Protein AF-A0A022QZH4-F1 (afdb_monomer_lite)

pLDDT: mean 77.99, std 17.02, range [45.97, 98.38]

InterPro domains:
  IPR030482 p53 and DNA damage-regulated protein 1 [PTHR21162] (1-114)

Foldseek 3Di:
DDPVVVVVVVVVVVVVVVVVVVVVVVVVVVVVVVVVVVVVVVVVVVVVVVVVPPVPPCDVVNVVVVVVVPDPPDDDQQPVPRHDDQPAWDWDDQPPDPDIDIDHPSVRSVRVVVVD

Sequence (116 aa):
MDETMKQFQQGLLEVEIEAENLFLARHELVETDRVRNGNREALTALRKRARTTKTSVPSAFESIMRDIDSRPLVKEVCTTCGDHDAREKTWLMFPGTDVFATIPFHAAHTILEKGS

Organism: Erythranthe guttata (NCBI:txid4155)

Structure (mmCIF, N/CA/C/O backbone):
data_AF-A0A022QZH4-F1
#
_entry.id   AF-A0A022QZH4-F1
#
loop_
_atom_site.group_PDB
_atom_site.id
_atom_site.type_symbol
_atom_site.label_atom_id
_atom_site.label_alt_id
_atom_site.label_comp_id
_atom_site.label_asym_id
_atom_site.label_entity_id
_atom_site.label_seq_id
_atom_site.pdbx_PDB_ins_code
_atom_site.Cartn_x
_atom_site.Cartn_y
_atom_site.Cartn_z
_atom_site.occupancy
_atom_site.B_iso_or_equiv
_atom_site.auth_seq_id
_atom_site.auth_comp_id
_atom_site.auth_asym_id
_atom_site.auth_atom_id
_atom_site.pdbx_PDB_model_num
ATOM 1 N N . MET A 1 1 ? -24.349 -1.275 49.635 1.00 61.94 1 MET A N 1
ATOM 2 C CA . MET A 1 1 ? -24.544 -0.390 48.468 1.00 61.94 1 MET A CA 1
ATOM 3 C C . MET A 1 1 ? -25.771 -0.904 47.738 1.00 61.94 1 MET A C 1
ATOM 5 O O . MET A 1 1 ? -25.861 -2.120 47.602 1.00 61.94 1 MET A O 1
ATOM 9 N N . ASP A 1 2 ? -26.717 -0.030 47.394 1.00 88.50 2 ASP A N 1
ATOM 10 C CA . ASP A 1 2 ? -27.967 -0.415 46.723 1.00 88.50 2 ASP A CA 1
ATOM 11 C C . ASP A 1 2 ? -27.676 -1.120 45.385 1.00 88.50 2 ASP A C 1
ATOM 13 O O . ASP A 1 2 ? -26.731 -0.747 44.687 1.00 88.50 2 ASP A O 1
ATOM 17 N N . GLU A 1 3 ? -28.437 -2.157 45.043 1.00 91.12 3 GLU A N 1
ATOM 18 C CA . GLU A 1 3 ? -28.163 -3.001 43.868 1.00 91.12 3 GLU A CA 1
ATOM 19 C C . GLU A 1 3 ? -28.334 -2.209 42.563 1.00 91.12 3 GLU A C 1
ATOM 21 O O . GLU A 1 3 ? -27.542 -2.340 41.629 1.00 91.12 3 GLU A O 1
ATOM 26 N N . THR A 1 4 ? -29.279 -1.270 42.564 1.00 92.50 4 THR A N 1
ATOM 27 C CA .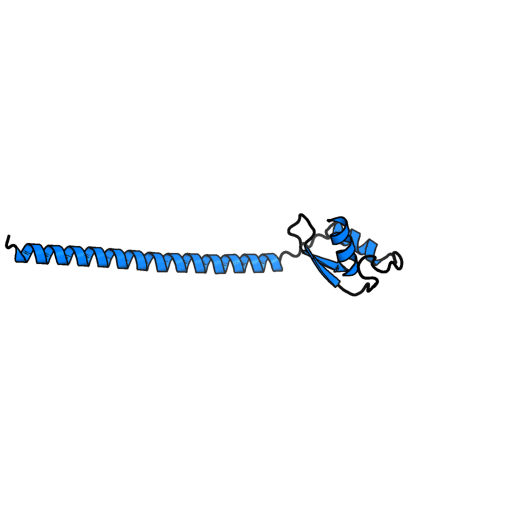 THR A 1 4 ? -29.483 -0.272 41.510 1.00 92.50 4 THR A CA 1
ATOM 28 C C . THR A 1 4 ? -28.233 0.580 41.270 1.00 92.50 4 THR A C 1
ATOM 30 O O . THR A 1 4 ? -27.863 0.854 40.130 1.00 92.50 4 THR A O 1
ATOM 33 N N . MET A 1 5 ? -27.541 0.975 42.344 1.00 94.12 5 MET A N 1
ATOM 34 C CA . MET A 1 5 ? -26.335 1.802 42.256 1.00 94.12 5 MET A CA 1
ATOM 35 C C . MET A 1 5 ? -25.169 1.029 41.631 1.00 94.12 5 MET A C 1
ATOM 37 O O . MET A 1 5 ? -24.407 1.597 40.854 1.00 94.12 5 MET A O 1
ATOM 41 N N . LYS A 1 6 ? -25.047 -0.272 41.917 1.00 94.19 6 LYS A N 1
ATOM 42 C CA . LYS A 1 6 ? -24.008 -1.113 41.305 1.00 94.19 6 LYS A CA 1
ATOM 43 C C . LYS A 1 6 ? -24.229 -1.301 39.807 1.00 94.19 6 LYS A C 1
ATOM 45 O O . LYS A 1 6 ? -23.276 -1.205 39.045 1.00 94.19 6 LYS A O 1
ATOM 50 N N . GLN A 1 7 ? -25.471 -1.537 39.384 1.00 94.31 7 GLN A N 1
ATOM 51 C CA . GLN A 1 7 ? -25.809 -1.658 37.960 1.00 94.31 7 GLN A CA 1
ATOM 52 C C . GLN A 1 7 ? -25.513 -0.360 37.207 1.00 94.31 7 GLN A C 1
ATOM 54 O O . GLN A 1 7 ? -24.959 -0.386 36.112 1.00 94.31 7 GLN A O 1
ATOM 59 N N . PHE A 1 8 ? -25.820 0.782 37.824 1.00 95.56 8 PHE A N 1
ATOM 60 C CA . PHE A 1 8 ? -25.501 2.084 37.252 1.00 95.56 8 PHE A CA 1
ATOM 61 C C . PHE A 1 8 ? -23.986 2.304 37.115 1.00 95.56 8 PHE A C 1
ATOM 63 O O . PHE A 1 8 ? -23.519 2.716 36.057 1.00 95.56 8 PHE A O 1
ATOM 70 N N . GLN A 1 9 ? -23.204 1.975 38.148 1.00 95.88 9 GLN A N 1
ATOM 71 C CA . GLN A 1 9 ? -21.737 2.051 38.100 1.00 95.88 9 GLN A CA 1
ATOM 72 C C . GLN A 1 9 ? -21.132 1.126 37.038 1.00 95.88 9 GLN A C 1
ATOM 74 O O . GLN A 1 9 ? -20.202 1.524 36.342 1.00 95.88 9 GLN A O 1
ATOM 79 N N . GLN A 1 10 ? -21.680 -0.080 36.881 1.00 96.38 10 GLN A N 1
ATOM 80 C CA . GLN A 1 10 ? -21.252 -1.024 35.852 1.00 96.38 10 GLN A CA 1
ATOM 81 C C . GLN A 1 10 ? -21.510 -0.477 34.440 1.00 96.38 10 GLN A C 1
ATOM 83 O O . GLN A 1 10 ? -20.626 -0.534 33.592 1.00 96.38 10 GLN A O 1
ATOM 88 N N . GLY A 1 11 ? -22.680 0.127 34.208 1.00 97.31 11 GLY A N 1
ATOM 89 C CA . GLY A 1 11 ? -22.987 0.767 32.928 1.00 97.31 11 GLY A CA 1
ATOM 90 C C . GLY A 1 11 ? -22.064 1.949 32.612 1.00 97.31 11 GLY A C 1
ATOM 91 O O . GLY A 1 11 ? -21.681 2.136 31.461 1.00 97.31 11 GLY A O 1
ATOM 92 N N . LEU A 1 12 ? -21.657 2.725 33.623 1.00 97.69 12 LEU A N 1
ATOM 93 C CA . LEU A 1 12 ? -20.673 3.797 33.434 1.00 97.69 12 LEU A CA 1
ATOM 94 C C . LEU A 1 12 ? -19.300 3.249 33.032 1.00 97.69 12 LEU A C 1
ATOM 96 O O . LEU A 1 12 ? -18.704 3.772 32.095 1.00 97.69 12 LEU A O 1
ATOM 100 N N . LEU A 1 13 ? -18.838 2.176 33.680 1.00 97.75 13 LEU A N 1
ATOM 101 C CA . LEU A 1 13 ? -17.583 1.508 33.322 1.00 97.75 13 LEU A CA 1
ATOM 102 C C . LEU A 1 13 ? -17.602 0.988 31.882 1.00 97.75 13 LEU A C 1
ATOM 104 O O . LEU A 1 13 ? -16.634 1.161 31.152 1.00 97.75 13 LEU A O 1
ATOM 108 N N . GLU A 1 14 ? -18.704 0.375 31.453 1.00 98.00 14 GLU A N 1
ATOM 109 C CA . GLU A 1 14 ? -18.849 -0.115 30.078 1.00 98.00 14 GLU A CA 1
ATOM 110 C C . GLU A 1 14 ? -18.788 1.024 29.055 1.00 98.00 14 GLU A C 1
ATOM 112 O O . GLU A 1 14 ? -18.108 0.905 28.036 1.00 98.00 14 GLU A O 1
ATOM 117 N N . VAL A 1 15 ? -19.439 2.154 29.347 1.00 98.25 15 VAL A N 1
ATOM 118 C CA . VAL A 1 15 ? -19.381 3.348 28.492 1.00 98.25 15 VAL A CA 1
ATOM 119 C C . VAL A 1 15 ? -17.971 3.939 28.445 1.00 98.25 15 VAL A C 1
ATOM 121 O O . VAL A 1 15 ? -17.525 4.338 27.370 1.00 98.25 15 VAL A O 1
ATOM 124 N N . GLU A 1 16 ? -17.260 3.991 29.572 1.00 98.25 16 GLU A N 1
ATOM 125 C CA . GLU A 1 16 ? -15.870 4.461 29.617 1.00 98.25 16 GLU A CA 1
ATOM 126 C C . GLU A 1 16 ? -14.946 3.567 28.782 1.00 98.25 16 GLU A C 1
ATOM 128 O O . GLU A 1 16 ? -14.191 4.078 27.955 1.00 98.25 16 GLU A O 1
ATOM 133 N N . ILE A 1 17 ? -15.065 2.243 28.921 1.00 98.31 17 ILE A N 1
ATOM 134 C CA . ILE A 1 17 ? -14.283 1.272 28.140 1.00 98.31 17 ILE A CA 1
ATOM 135 C C . ILE A 1 17 ? -14.552 1.442 26.641 1.00 98.31 17 ILE A C 1
ATOM 137 O O . ILE A 1 17 ? -13.617 1.495 25.839 1.00 98.31 17 ILE A O 1
ATOM 141 N N . GLU A 1 18 ? -15.819 1.559 26.243 1.00 98.38 18 GLU A N 1
ATOM 142 C CA . GLU A 1 18 ? -16.175 1.731 24.834 1.00 98.38 18 GLU A CA 1
ATOM 143 C C . GLU A 1 18 ? -15.666 3.071 24.280 1.00 98.38 18 GLU A C 1
ATOM 145 O O . GLU A 1 18 ? -15.164 3.141 23.155 1.00 98.38 18 GLU A O 1
ATOM 150 N N . ALA A 1 19 ? -15.728 4.137 25.083 1.00 98.38 19 ALA A N 1
ATOM 151 C CA . ALA A 1 19 ? -15.184 5.434 24.709 1.00 98.38 19 ALA A CA 1
ATOM 152 C C . ALA A 1 19 ? -13.663 5.367 24.499 1.00 98.38 19 ALA A C 1
ATOM 154 O O . ALA A 1 19 ? -13.169 5.876 23.490 1.00 98.38 19 ALA A O 1
ATOM 155 N N . GLU A 1 20 ? -12.918 4.719 25.399 1.00 98.25 20 GLU A N 1
ATOM 156 C CA . GLU A 1 20 ? -11.470 4.529 25.258 1.00 98.25 20 GLU A CA 1
ATOM 157 C C . GLU A 1 20 ? -11.117 3.731 23.999 1.00 98.25 20 GLU A C 1
ATOM 159 O O . GLU A 1 20 ? -10.256 4.160 23.225 1.00 98.25 20 GLU A O 1
ATOM 164 N N . ASN A 1 21 ? -11.831 2.635 23.729 1.00 98.25 21 ASN A N 1
ATOM 165 C CA . ASN A 1 21 ? -11.646 1.840 22.512 1.00 98.25 21 ASN A CA 1
ATOM 166 C C . ASN A 1 21 ? -11.872 2.676 21.245 1.00 98.25 21 ASN A C 1
ATOM 168 O O . ASN A 1 21 ? -11.074 2.626 20.304 1.00 98.25 21 ASN A O 1
ATOM 172 N N . LEU A 1 22 ? -12.922 3.502 21.228 1.00 98.12 22 LEU A N 1
ATOM 173 C CA . LEU A 1 22 ? -13.193 4.410 20.116 1.00 98.12 22 LEU A CA 1
ATOM 174 C C . LEU A 1 22 ? -12.074 5.447 19.938 1.00 98.12 22 LEU A C 1
ATOM 176 O O . LEU A 1 22 ? -11.673 5.748 18.808 1.00 98.12 22 LEU A O 1
ATOM 180 N N . PHE A 1 23 ? -11.558 6.007 21.034 1.00 98.12 23 PHE A N 1
ATOM 181 C CA . PHE A 1 23 ? -10.446 6.955 20.983 1.00 98.12 23 PHE A CA 1
ATOM 182 C C . PHE A 1 23 ? -9.166 6.310 20.445 1.00 98.12 23 PHE A C 1
ATOM 184 O O . PHE A 1 23 ? -8.490 6.931 19.618 1.00 98.12 23 PHE A O 1
ATOM 191 N N . LEU A 1 24 ? -8.864 5.075 20.854 1.00 98.12 24 LEU A N 1
ATOM 192 C CA . LEU A 1 24 ? -7.734 4.300 20.341 1.00 98.12 24 LEU A CA 1
ATOM 193 C C . LEU A 1 24 ? -7.866 4.062 18.833 1.00 98.12 24 LEU A C 1
ATOM 195 O O . LEU A 1 24 ? -6.967 4.434 18.078 1.00 98.12 24 LEU A O 1
ATOM 199 N N . ALA A 1 25 ? -9.018 3.568 18.374 1.00 97.81 25 ALA A N 1
ATOM 200 C CA . ALA A 1 25 ? -9.272 3.346 16.950 1.00 97.81 25 ALA A CA 1
ATOM 201 C C . ALA A 1 25 ? -9.137 4.642 16.127 1.00 97.81 25 ALA A C 1
ATOM 203 O O . ALA A 1 25 ? -8.564 4.655 15.034 1.00 97.81 25 ALA A O 1
ATOM 204 N N . ARG A 1 26 ? -9.608 5.779 16.660 1.00 97.88 26 ARG A N 1
ATOM 205 C CA . ARG A 1 26 ? -9.438 7.083 16.001 1.00 97.88 26 ARG A CA 1
ATOM 206 C C . ARG A 1 26 ? -7.968 7.488 15.903 1.00 97.88 26 ARG A C 1
ATOM 208 O O . ARG A 1 26 ? -7.566 8.056 14.889 1.00 97.88 26 ARG A O 1
ATOM 215 N N . HIS A 1 27 ? -7.175 7.230 16.940 1.00 97.81 27 HIS A N 1
ATOM 216 C CA . HIS A 1 27 ? -5.745 7.524 16.925 1.00 97.81 27 HIS A CA 1
ATOM 217 C C . HIS A 1 27 ? -5.014 6.681 15.870 1.00 97.81 27 HIS A C 1
ATOM 219 O O . HIS A 1 27 ? -4.214 7.211 15.100 1.00 97.81 27 HIS A O 1
ATOM 225 N N . GLU A 1 28 ? -5.333 5.391 15.770 1.00 97.44 28 GLU A N 1
ATOM 226 C CA . GLU A 1 28 ? -4.764 4.499 14.754 1.00 97.44 28 GLU A CA 1
ATOM 227 C C . GLU A 1 28 ? -5.068 4.960 13.324 1.00 97.44 28 GLU A C 1
ATOM 229 O O . GLU A 1 28 ? -4.192 4.909 12.456 1.00 97.44 28 GLU A O 1
ATOM 234 N N . LEU A 1 29 ? -6.276 5.476 13.071 1.00 97.06 29 LEU A N 1
ATOM 235 C CA . LEU A 1 29 ? -6.629 6.054 11.771 1.00 97.06 29 LEU A CA 1
ATOM 236 C C . LEU A 1 29 ? -5.745 7.257 11.411 1.00 97.06 29 LEU A C 1
ATOM 238 O O . LEU A 1 29 ? -5.300 7.369 10.267 1.00 97.06 29 LEU A O 1
ATOM 242 N N . VAL A 1 30 ? -5.462 8.137 12.377 1.00 97.12 30 VAL A N 1
ATOM 243 C CA . VAL A 1 30 ? -4.595 9.308 12.167 1.00 97.12 30 VAL A CA 1
ATOM 244 C C . VAL A 1 30 ? -3.161 8.879 11.869 1.00 97.12 30 VAL A C 1
ATOM 246 O O . VAL A 1 30 ? -2.565 9.360 10.903 1.00 97.12 30 VAL A O 1
ATOM 249 N N . GLU A 1 31 ? -2.614 7.941 12.642 1.00 96.81 31 GLU A N 1
ATOM 250 C CA . GLU A 1 31 ? -1.259 7.431 12.408 1.00 96.81 31 GLU A CA 1
ATOM 251 C C . GLU A 1 31 ? -1.151 6.692 11.067 1.00 96.81 31 GLU A C 1
ATOM 253 O O . GLU A 1 31 ? -0.173 6.860 10.334 1.00 96.81 31 GLU A O 1
ATOM 258 N N . THR A 1 32 ? -2.192 5.956 10.674 1.00 96.62 32 THR A N 1
ATOM 259 C CA . THR A 1 32 ? -2.251 5.297 9.364 1.00 96.62 32 THR A CA 1
ATOM 260 C C . THR A 1 32 ? -2.228 6.312 8.222 1.00 96.62 32 THR A C 1
ATOM 262 O O . THR A 1 32 ? -1.468 6.144 7.262 1.00 96.62 32 THR A O 1
ATOM 265 N N . ASP A 1 33 ? -3.010 7.394 8.309 1.00 96.25 33 ASP A N 1
ATOM 266 C CA . ASP A 1 33 ? -2.993 8.433 7.274 1.00 96.25 33 ASP A CA 1
ATOM 267 C C . ASP A 1 33 ? -1.654 9.182 7.236 1.00 96.25 33 ASP A C 1
ATOM 269 O O . ASP A 1 33 ? -1.127 9.470 6.156 1.00 96.25 33 ASP A O 1
ATOM 273 N N . A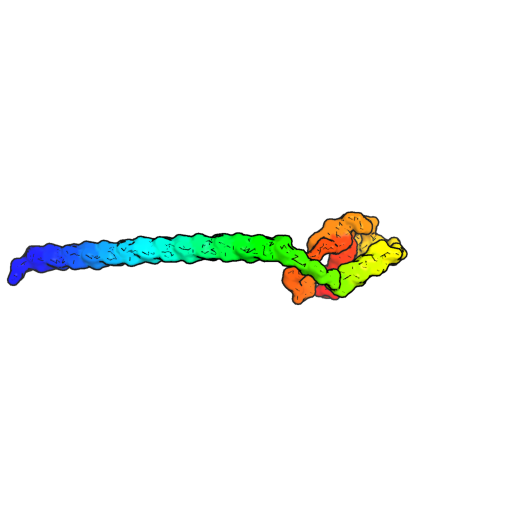RG A 1 34 ? -1.033 9.410 8.399 1.00 96.25 34 ARG A N 1
ATOM 274 C CA . ARG A 1 34 ? 0.310 9.991 8.497 1.00 96.25 34 ARG A CA 1
ATOM 275 C C . ARG A 1 34 ? 1.349 9.142 7.762 1.00 96.25 34 ARG A C 1
ATOM 277 O O . ARG A 1 34 ? 2.100 9.674 6.941 1.00 96.25 34 ARG A O 1
ATOM 284 N N . VAL A 1 35 ? 1.371 7.830 8.002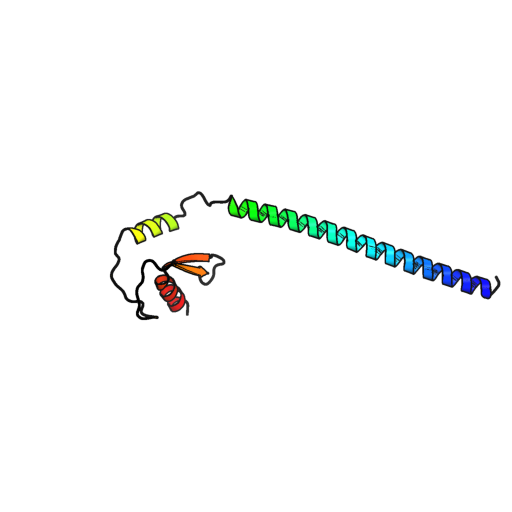 1.00 94.81 35 VAL A N 1
ATOM 285 C CA . VAL A 1 35 ? 2.273 6.895 7.307 1.00 94.81 35 VAL A CA 1
ATOM 286 C C . VAL A 1 35 ? 1.977 6.864 5.806 1.00 94.81 35 VAL A C 1
ATOM 288 O O . VAL A 1 35 ? 2.900 6.924 4.988 1.00 94.81 35 VAL A O 1
ATOM 291 N N . ARG A 1 36 ? 0.697 6.840 5.414 1.00 93.88 36 ARG A N 1
ATOM 292 C CA . ARG A 1 36 ? 0.284 6.873 4.002 1.00 93.88 36 ARG A CA 1
ATOM 293 C C . ARG A 1 36 ? 0.801 8.124 3.288 1.00 93.88 36 ARG A C 1
ATOM 295 O O . ARG A 1 36 ? 1.320 8.020 2.172 1.00 93.88 36 ARG A O 1
ATOM 302 N N . ASN A 1 37 ? 0.697 9.287 3.926 1.00 95.19 37 ASN A N 1
ATOM 303 C CA . ASN A 1 37 ? 1.196 10.547 3.381 1.00 95.19 37 ASN A CA 1
ATOM 304 C C . ASN A 1 37 ? 2.724 10.537 3.239 1.00 95.19 37 ASN A C 1
ATOM 306 O O . ASN A 1 37 ? 3.226 10.868 2.162 1.00 95.19 37 ASN A O 1
ATOM 310 N N . GLY A 1 38 ? 3.454 10.047 4.247 1.00 93.69 38 GLY A N 1
ATOM 311 C CA . GLY A 1 38 ? 4.909 9.870 4.158 1.00 93.69 38 GLY A CA 1
ATOM 312 C C . GLY A 1 38 ? 5.329 8.963 2.993 1.00 93.69 38 GLY A C 1
ATOM 313 O O . GLY A 1 38 ? 6.219 9.307 2.213 1.00 93.69 38 GLY A O 1
ATOM 314 N N . ASN A 1 39 ? 4.625 7.848 2.787 1.00 94.69 39 ASN A N 1
ATOM 315 C CA . ASN A 1 39 ? 4.882 6.942 1.664 1.00 94.69 39 ASN A CA 1
ATOM 316 C C . ASN A 1 39 ? 4.612 7.599 0.302 1.00 94.69 39 ASN A C 1
ATOM 318 O O . ASN A 1 39 ? 5.355 7.373 -0.658 1.00 94.69 39 ASN A O 1
ATOM 322 N N . ARG A 1 40 ? 3.579 8.447 0.200 1.00 94.31 40 ARG A N 1
ATOM 323 C CA . ARG A 1 40 ? 3.275 9.203 -1.027 1.00 94.31 40 ARG A CA 1
ATOM 324 C C . ARG A 1 40 ? 4.414 10.154 -1.395 1.00 94.31 40 ARG A C 1
ATOM 326 O O . ARG A 1 40 ? 4.777 10.268 -2.572 1.00 94.31 40 ARG A O 1
ATOM 333 N N . GLU A 1 41 ? 4.984 10.824 -0.401 1.00 94.25 41 GLU A N 1
ATOM 334 C CA . GLU A 1 41 ? 6.125 11.722 -0.577 1.00 94.25 41 GLU A CA 1
ATOM 335 C C . GLU A 1 41 ? 7.395 10.957 -0.955 1.00 94.25 41 GLU A C 1
ATOM 337 O O . GLU A 1 41 ? 8.046 11.313 -1.941 1.00 94.25 41 GLU A O 1
ATOM 342 N N . ALA A 1 42 ? 7.692 9.852 -0.264 1.00 93.69 42 ALA A N 1
ATOM 343 C CA . ALA A 1 42 ? 8.824 8.984 -0.582 1.00 93.69 42 ALA A CA 1
ATOM 344 C C . ALA A 1 42 ? 8.739 8.437 -2.017 1.00 93.69 42 ALA A C 1
ATOM 346 O O . ALA A 1 42 ? 9.699 8.535 -2.782 1.00 93.69 42 ALA A O 1
ATOM 347 N N . LEU A 1 43 ? 7.566 7.951 -2.440 1.00 88.50 43 LEU A N 1
ATOM 348 C CA . LEU A 1 43 ? 7.339 7.487 -3.811 1.00 88.50 43 LEU A CA 1
ATOM 349 C C . LEU A 1 43 ? 7.518 8.615 -4.836 1.00 88.50 43 LEU A C 1
ATOM 351 O O . LEU A 1 43 ? 8.070 8.404 -5.917 1.00 88.50 43 LEU A O 1
ATOM 355 N N . THR A 1 44 ? 7.077 9.828 -4.503 1.00 91.19 44 THR A N 1
ATOM 356 C CA . THR A 1 44 ? 7.284 11.006 -5.354 1.00 91.19 44 THR A CA 1
ATOM 357 C C . THR A 1 44 ? 8.770 11.339 -5.483 1.00 91.19 44 THR A C 1
ATOM 359 O O . THR A 1 44 ? 9.237 11.616 -6.590 1.00 91.19 44 THR A O 1
ATOM 362 N N . ALA A 1 45 ? 9.530 11.270 -4.389 1.00 90.69 45 ALA A N 1
ATOM 363 C CA . ALA A 1 45 ? 10.973 11.477 -4.397 1.00 90.69 45 ALA A CA 1
ATOM 364 C C . ALA A 1 45 ? 11.699 10.404 -5.225 1.00 90.69 45 ALA A C 1
ATOM 366 O O . ALA A 1 45 ? 12.533 10.749 -6.061 1.00 90.69 45 ALA A O 1
ATOM 367 N N . LEU A 1 46 ? 11.327 9.127 -5.080 1.00 83.38 46 LEU A N 1
ATOM 368 C CA . LEU A 1 46 ? 11.870 8.029 -5.888 1.00 83.38 46 LEU A CA 1
ATOM 369 C C . LEU A 1 46 ? 11.577 8.218 -7.378 1.00 83.38 46 LEU A C 1
ATOM 371 O O . LEU A 1 46 ? 12.479 8.083 -8.196 1.00 83.38 46 LEU A O 1
ATOM 375 N N . ARG A 1 47 ? 10.350 8.611 -7.744 1.00 81.75 47 ARG A N 1
ATOM 376 C CA . ARG A 1 47 ? 9.987 8.910 -9.141 1.00 81.75 47 ARG A CA 1
ATOM 377 C C . ARG A 1 47 ? 10.776 10.087 -9.708 1.00 81.75 47 ARG A C 1
ATOM 379 O O . ARG A 1 47 ? 11.202 10.031 -10.860 1.00 81.75 47 ARG A O 1
ATOM 386 N N . LYS A 1 48 ? 10.988 11.148 -8.920 1.00 81.62 48 LYS A N 1
ATOM 387 C CA . LYS A 1 48 ? 11.848 12.276 -9.316 1.00 81.62 48 LYS A CA 1
ATOM 388 C C . LYS A 1 48 ? 13.285 11.810 -9.532 1.00 81.62 48 LYS A C 1
ATOM 390 O O . LYS A 1 48 ? 13.846 12.110 -10.579 1.00 81.62 48 LY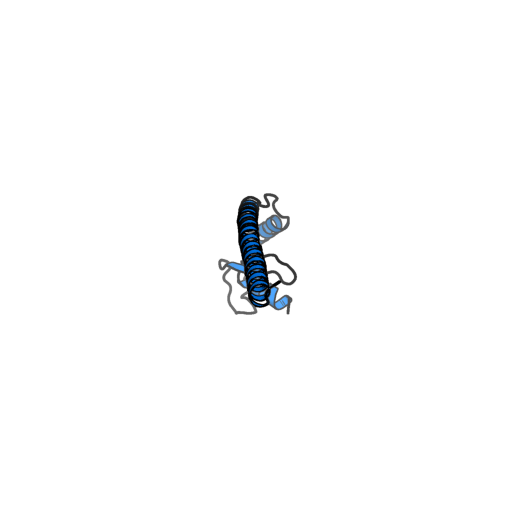S A O 1
ATOM 395 N N . ARG A 1 49 ? 13.831 11.031 -8.593 1.00 75.69 49 ARG A N 1
ATOM 396 C CA . ARG A 1 49 ? 15.177 10.463 -8.689 1.00 75.69 49 ARG A CA 1
ATOM 397 C C . ARG A 1 49 ? 15.319 9.577 -9.919 1.00 75.69 49 ARG A C 1
ATOM 399 O O . ARG A 1 49 ? 16.252 9.796 -10.666 1.00 75.69 49 ARG A O 1
ATOM 406 N N . ALA A 1 50 ? 14.379 8.670 -10.180 1.00 73.75 50 ALA A N 1
ATOM 407 C CA . ALA A 1 50 ? 14.395 7.802 -11.358 1.00 73.75 50 ALA A CA 1
ATOM 408 C C . ALA A 1 50 ? 14.388 8.597 -12.678 1.00 73.75 50 ALA A C 1
ATOM 410 O O . ALA A 1 50 ? 15.086 8.236 -13.619 1.00 73.75 50 ALA A O 1
ATOM 411 N N . ARG A 1 51 ? 13.644 9.714 -12.743 1.00 68.50 51 ARG A N 1
ATOM 412 C CA . ARG A 1 51 ? 13.653 10.622 -13.905 1.00 68.50 51 ARG A CA 1
ATOM 413 C C . ARG A 1 51 ? 14.964 11.397 -14.053 1.00 68.50 51 ARG A C 1
ATOM 415 O O . ARG A 1 51 ? 15.343 11.718 -15.175 1.00 68.50 51 ARG A O 1
ATOM 422 N N . THR A 1 52 ? 15.623 11.752 -12.948 1.00 66.81 52 THR A N 1
ATOM 423 C CA . THR A 1 52 ? 16.861 12.551 -12.966 1.00 66.81 52 THR A CA 1
ATOM 424 C C . THR A 1 52 ? 18.118 11.695 -13.045 1.00 66.81 52 THR A C 1
ATOM 426 O O . THR A 1 52 ? 19.136 12.165 -13.548 1.00 66.81 52 THR A O 1
ATOM 429 N N . THR A 1 53 ? 18.060 10.430 -12.630 1.00 55.81 53 THR A N 1
ATOM 430 C CA . THR A 1 53 ? 19.069 9.417 -12.932 1.00 55.81 53 THR A CA 1
ATOM 431 C C . THR A 1 53 ? 18.907 8.983 -14.385 1.00 55.81 53 THR A C 1
ATOM 433 O O . THR A 1 53 ? 18.524 7.856 -14.681 1.00 55.81 53 THR A O 1
ATOM 436 N N . LYS A 1 54 ? 19.250 9.883 -15.313 1.00 49.81 54 LYS A N 1
ATOM 437 C CA . LYS A 1 54 ? 19.921 9.445 -16.534 1.00 49.81 54 LYS A CA 1
ATOM 438 C C . LYS A 1 54 ? 21.145 8.675 -16.051 1.00 49.81 54 LYS A C 1
ATOM 440 O O . LYS A 1 54 ? 22.003 9.263 -15.398 1.00 49.81 54 LYS A O 1
ATOM 445 N N . THR A 1 55 ? 21.253 7.388 -16.342 1.00 50.84 55 THR A N 1
ATOM 446 C CA . THR A 1 55 ? 22.571 6.761 -16.420 1.00 50.84 55 THR A CA 1
ATOM 447 C C . THR A 1 55 ? 23.314 7.488 -17.540 1.00 50.84 55 THR A C 1
ATOM 449 O O . THR A 1 55 ? 23.209 7.143 -18.708 1.00 50.84 55 THR A O 1
ATOM 452 N N . SER A 1 56 ? 23.988 8.580 -17.179 1.00 47.25 56 SER A N 1
ATOM 453 C CA . SER A 1 56 ? 24.849 9.415 -18.020 1.00 47.25 56 SER A CA 1
ATOM 454 C C . SER A 1 56 ? 26.229 8.790 -18.220 1.00 47.25 56 SER A C 1
ATOM 456 O O . SER A 1 56 ? 27.183 9.474 -18.576 1.00 47.25 56 SER A O 1
ATOM 458 N N . VAL A 1 57 ? 26.344 7.493 -17.957 1.00 47.31 57 VAL A N 1
ATOM 459 C CA . VAL A 1 57 ? 27.468 6.683 -18.390 1.00 47.31 57 VAL A CA 1
ATOM 460 C C . VAL A 1 57 ? 26.945 5.940 -19.610 1.00 47.31 57 VAL A C 1
ATOM 462 O O . VAL A 1 57 ? 25.977 5.191 -19.444 1.00 47.31 57 VAL A O 1
ATOM 465 N N . PRO A 1 58 ? 27.517 6.153 -20.810 1.00 47.12 58 PRO A N 1
ATOM 466 C CA . PRO A 1 58 ? 27.242 5.294 -21.945 1.00 47.12 58 PRO A CA 1
ATOM 467 C C . PRO A 1 58 ? 27.475 3.866 -21.474 1.00 47.12 58 PRO A C 1
ATOM 469 O O . PRO A 1 58 ? 28.597 3.480 -21.139 1.00 47.12 58 PRO A O 1
ATOM 472 N N . SER A 1 59 ? 26.389 3.113 -21.335 1.00 56.56 59 SER A N 1
ATOM 473 C CA . SER A 1 59 ? 26.488 1.692 -21.051 1.00 56.56 59 SER A CA 1
ATOM 474 C C . SER A 1 59 ? 27.329 1.086 -22.170 1.00 56.56 59 SER A C 1
ATOM 476 O O . SER A 1 59 ? 27.193 1.497 -23.324 1.00 56.56 59 SER A O 1
ATOM 478 N N . ALA A 1 60 ? 28.173 0.096 -21.873 1.00 55.88 60 ALA A N 1
ATOM 479 C CA . ALA A 1 60 ? 28.859 -0.669 -22.917 1.00 55.88 60 ALA A CA 1
ATOM 480 C C . ALA A 1 60 ? 27.867 -1.141 -24.008 1.00 55.88 60 ALA A C 1
ATOM 482 O O . ALA A 1 60 ? 28.215 -1.213 -25.182 1.00 55.88 60 ALA A O 1
ATOM 483 N N . PHE A 1 61 ? 26.598 -1.333 -23.631 1.00 55.34 61 PHE A N 1
ATOM 484 C CA . PHE A 1 61 ? 25.479 -1.633 -24.516 1.00 55.34 61 PHE A CA 1
ATOM 485 C C . PHE A 1 61 ? 25.134 -0.524 -25.529 1.00 55.34 61 PHE A C 1
ATOM 487 O O . PHE A 1 61 ? 24.769 -0.825 -26.657 1.00 55.34 61 PHE A O 1
ATOM 494 N N . GLU A 1 62 ? 25.277 0.755 -25.178 1.00 54.53 62 GLU A N 1
ATOM 495 C CA . GLU A 1 62 ? 25.011 1.888 -26.079 1.00 54.53 62 GLU A CA 1
ATOM 496 C C . GLU A 1 62 ? 26.133 2.076 -27.120 1.00 54.53 62 GLU A C 1
ATOM 498 O O . GLU A 1 62 ? 25.872 2.514 -28.241 1.00 54.53 62 GLU A O 1
ATOM 503 N N . SER A 1 63 ? 27.376 1.696 -26.789 1.00 55.44 63 SER A N 1
ATOM 504 C CA . SER A 1 63 ? 28.449 1.552 -27.789 1.00 55.44 63 SER A CA 1
ATOM 505 C C . SER A 1 63 ? 28.197 0.362 -28.714 1.00 55.44 63 SER A C 1
ATOM 507 O O . SER A 1 63 ? 28.339 0.502 -29.924 1.00 55.44 63 SER A O 1
ATOM 509 N N . ILE A 1 64 ? 27.748 -0.777 -28.173 1.00 54.16 64 ILE A N 1
ATOM 510 C CA . ILE A 1 64 ? 27.410 -1.967 -28.972 1.00 54.16 64 ILE A CA 1
ATOM 511 C C . ILE A 1 64 ? 26.228 -1.681 -29.913 1.00 54.16 64 ILE A C 1
ATOM 513 O O . ILE A 1 64 ? 26.273 -2.052 -31.081 1.00 54.16 64 ILE A O 1
ATOM 517 N N . MET A 1 65 ? 25.192 -0.970 -29.454 1.00 57.62 65 MET A N 1
ATOM 518 C CA . MET A 1 65 ? 24.061 -0.584 -30.308 1.00 57.62 65 MET A CA 1
ATOM 519 C C . MET A 1 65 ? 24.451 0.409 -31.411 1.00 57.62 65 MET A C 1
ATOM 521 O O . MET A 1 65 ? 23.902 0.331 -32.506 1.00 57.62 65 MET A O 1
ATOM 525 N N . ARG A 1 66 ? 25.440 1.287 -31.185 1.00 55.62 66 ARG A N 1
ATOM 526 C CA . ARG A 1 66 ? 25.977 2.171 -32.238 1.00 55.62 66 ARG A CA 1
ATOM 527 C C . ARG A 1 66 ? 26.690 1.409 -33.363 1.00 55.62 66 ARG A C 1
ATOM 529 O O . ARG A 1 66 ? 26.609 1.814 -34.524 1.00 55.62 66 ARG A O 1
ATOM 536 N N . ASP A 1 67 ? 27.346 0.298 -33.040 1.00 50.62 67 ASP A N 1
ATOM 537 C CA . ASP A 1 67 ? 27.970 -0.583 -34.037 1.00 50.62 67 ASP A CA 1
ATOM 538 C C . ASP A 1 67 ? 26.937 -1.418 -34.817 1.00 50.62 67 ASP A C 1
ATOM 540 O O . ASP A 1 67 ? 27.181 -1.790 -35.967 1.00 50.62 67 ASP A O 1
ATOM 544 N N . ILE A 1 68 ? 25.763 -1.670 -34.227 1.00 52.84 68 ILE A N 1
ATOM 545 C CA . ILE A 1 68 ? 24.632 -2.338 -34.891 1.00 52.84 68 ILE A CA 1
ATOM 546 C C . ILE A 1 68 ? 23.929 -1.378 -35.867 1.00 52.84 68 ILE A C 1
ATOM 548 O O . ILE A 1 68 ? 23.606 -1.782 -36.981 1.00 52.84 68 ILE A O 1
ATOM 552 N N . ASP A 1 69 ? 23.770 -0.099 -35.507 1.00 50.41 69 ASP A N 1
ATOM 553 C CA . ASP A 1 69 ? 23.152 0.924 -36.371 1.00 50.41 69 ASP A CA 1
ATOM 554 C C . ASP A 1 69 ? 23.995 1.279 -37.614 1.00 50.41 69 ASP A C 1
ATOM 556 O O . ASP A 1 69 ? 23.468 1.772 -38.612 1.00 50.41 69 ASP A O 1
ATOM 560 N N . SER A 1 70 ? 25.313 1.052 -37.577 1.00 52.53 70 SER A N 1
ATOM 561 C CA . SER A 1 70 ? 26.248 1.490 -38.628 1.00 52.53 70 SER A CA 1
ATOM 562 C C . SER A 1 70 ? 26.611 0.415 -39.659 1.00 52.53 70 SER A C 1
ATOM 564 O O . SER A 1 70 ? 27.272 0.720 -40.656 1.00 52.53 70 SER A O 1
ATOM 566 N N . ARG A 1 71 ? 26.154 -0.832 -39.484 1.00 52.91 71 ARG A N 1
ATOM 567 C CA . ARG A 1 71 ? 26.330 -1.909 -40.470 1.00 52.91 71 ARG A CA 1
ATOM 568 C C . ARG A 1 71 ? 24.969 -2.385 -40.973 1.00 52.91 71 ARG A C 1
ATOM 570 O O . ARG A 1 71 ? 24.193 -2.899 -40.175 1.00 52.91 71 ARG A O 1
ATOM 577 N N . PRO A 1 72 ? 24.673 -2.310 -42.285 1.00 52.53 72 PRO A N 1
ATOM 578 C CA . PRO A 1 72 ? 23.472 -2.929 -42.827 1.00 52.53 72 PRO A CA 1
ATOM 579 C C . PRO A 1 72 ? 23.680 -4.451 -42.846 1.00 52.53 72 PRO A C 1
ATOM 581 O O . PRO A 1 72 ? 24.122 -5.031 -43.837 1.00 52.53 72 PRO A O 1
ATOM 584 N N . LEU A 1 73 ? 23.411 -5.099 -41.713 1.00 49.09 73 LEU A N 1
ATOM 585 C CA . LEU A 1 73 ? 23.433 -6.550 -41.539 1.00 49.09 73 LEU A CA 1
ATOM 586 C C . LEU A 1 73 ? 22.161 -7.137 -42.178 1.00 49.09 73 LEU A C 1
ATOM 588 O O . LEU A 1 73 ? 21.191 -7.405 -41.493 1.00 49.09 73 LEU A O 1
ATOM 592 N N . VAL A 1 74 ? 22.150 -7.220 -43.512 1.00 45.97 74 VAL A N 1
ATOM 593 C CA . VAL A 1 74 ? 21.304 -8.072 -44.382 1.00 45.97 74 VAL A CA 1
ATOM 594 C C . VAL A 1 74 ? 19.859 -8.388 -43.920 1.00 45.97 74 VAL A C 1
ATOM 596 O O . VAL A 1 74 ? 19.637 -9.198 -43.035 1.00 45.97 74 VAL A O 1
ATOM 599 N N . LYS A 1 75 ? 18.887 -7.826 -44.662 1.00 52.66 75 LYS A N 1
ATOM 600 C CA . LYS A 1 75 ? 17.709 -8.430 -45.352 1.00 52.66 75 LYS A CA 1
ATOM 601 C C . LYS A 1 75 ? 17.069 -9.753 -44.860 1.00 52.66 75 LYS A C 1
ATOM 603 O O . LYS A 1 75 ? 16.507 -10.472 -45.686 1.00 52.66 75 LYS A O 1
ATOM 608 N N . GLU A 1 76 ? 17.095 -10.107 -43.586 1.00 58.38 76 GLU A N 1
ATOM 609 C CA . GLU A 1 76 ? 16.351 -11.281 -43.120 1.00 58.38 76 GLU A CA 1
ATOM 610 C C . GLU A 1 76 ? 14.940 -10.876 -42.697 1.00 58.38 76 GLU A C 1
ATOM 612 O O . GLU A 1 76 ? 14.705 -10.203 -41.690 1.00 58.38 76 GLU A O 1
ATOM 617 N N . VAL A 1 77 ? 13.997 -11.266 -43.553 1.00 63.34 77 VAL A N 1
ATOM 618 C CA . VAL A 1 77 ? 12.583 -11.392 -43.218 1.00 63.34 77 VAL A CA 1
ATOM 619 C C . VAL A 1 77 ? 12.488 -12.228 -41.944 1.00 63.34 77 VAL A C 1
ATOM 621 O O . VAL A 1 77 ? 13.093 -13.298 -41.865 1.00 63.34 77 VAL A O 1
ATOM 624 N N . CYS A 1 78 ? 11.777 -11.732 -40.934 1.00 67.50 78 CYS A N 1
ATOM 625 C CA . CYS A 1 78 ? 11.665 -12.411 -39.651 1.00 67.50 78 CYS A CA 1
ATOM 626 C C . CYS A 1 78 ? 11.122 -13.832 -39.841 1.00 67.50 78 CYS A C 1
ATOM 628 O O . CYS A 1 78 ? 10.072 -14.025 -40.447 1.00 67.50 78 CYS A O 1
ATOM 630 N N . THR A 1 79 ? 11.816 -14.829 -39.296 1.00 67.44 79 THR A N 1
ATOM 631 C CA . THR A 1 79 ? 11.429 -16.246 -39.396 1.00 67.44 79 THR A CA 1
ATOM 632 C C . THR A 1 79 ? 10.117 -16.563 -38.681 1.00 67.44 79 THR A C 1
ATOM 634 O O . THR A 1 79 ? 9.451 -17.531 -39.033 1.00 67.44 79 THR A O 1
ATOM 637 N N . THR A 1 80 ? 9.729 -15.726 -37.718 1.00 68.44 80 THR A N 1
ATOM 638 C CA . THR A 1 80 ? 8.509 -15.864 -36.914 1.00 68.44 80 THR A CA 1
ATOM 639 C C . THR A 1 80 ? 7.271 -15.324 -37.622 1.00 68.44 80 THR A C 1
ATOM 641 O O . THR A 1 80 ? 6.221 -15.960 -37.600 1.00 68.44 80 THR A O 1
ATOM 644 N N . CYS A 1 81 ? 7.365 -14.133 -38.227 1.00 76.94 81 CYS A N 1
ATOM 645 C CA . CYS A 1 81 ? 6.205 -13.430 -38.792 1.00 76.94 81 CYS A CA 1
ATOM 646 C C . CYS A 1 81 ? 6.268 -13.200 -40.306 1.00 76.94 81 CYS A C 1
ATOM 648 O O . CYS A 1 81 ? 5.265 -12.804 -40.892 1.00 76.94 81 CYS A O 1
ATOM 650 N N . GLY A 1 82 ? 7.402 -13.460 -40.958 1.00 70.19 82 GLY A N 1
ATOM 651 C CA . GLY A 1 82 ? 7.529 -13.314 -42.405 1.00 70.19 82 GLY A CA 1
ATOM 652 C C . GLY A 1 82 ? 7.618 -11.866 -42.902 1.00 70.19 82 GLY A C 1
ATOM 653 O O . GLY A 1 82 ? 7.447 -11.652 -44.100 1.00 70.19 82 GLY A O 1
ATOM 654 N N . ASP A 1 83 ? 7.910 -10.891 -42.031 1.00 69.50 83 ASP A N 1
ATOM 655 C CA . ASP A 1 83 ? 8.047 -9.467 -42.385 1.00 69.50 83 ASP A CA 1
ATOM 656 C C . ASP A 1 83 ? 9.370 -8.854 -41.872 1.00 69.50 83 ASP A C 1
ATOM 658 O O . ASP A 1 83 ? 10.059 -9.437 -41.029 1.00 69.50 83 ASP A O 1
ATOM 662 N N . HIS A 1 84 ? 9.766 -7.703 -42.422 1.00 70.38 84 HIS A N 1
ATOM 663 C CA . HIS A 1 84 ? 10.907 -6.914 -41.963 1.00 70.38 84 HIS A CA 1
ATOM 664 C C . HIS A 1 84 ? 10.632 -5.411 -42.083 1.00 70.38 84 HIS A C 1
ATOM 666 O O . HIS A 1 84 ? 10.779 -4.811 -43.150 1.00 70.38 84 HIS A O 1
ATOM 672 N N . ASP A 1 85 ? 10.362 -4.784 -40.942 1.00 68.81 85 ASP A N 1
ATOM 673 C CA . ASP A 1 85 ? 10.434 -3.338 -40.758 1.00 68.81 85 ASP A CA 1
ATOM 674 C C . ASP A 1 85 ? 11.508 -3.011 -39.711 1.00 68.81 85 ASP A C 1
ATOM 676 O O . ASP A 1 85 ? 11.409 -3.382 -38.538 1.00 68.81 85 ASP A O 1
ATOM 680 N N . ALA A 1 86 ? 12.563 -2.325 -40.156 1.00 65.31 86 ALA A N 1
ATOM 681 C CA . ALA A 1 86 ? 13.673 -1.877 -39.318 1.00 65.31 86 ALA A CA 1
ATOM 682 C C . ALA A 1 86 ? 13.342 -0.614 -38.500 1.00 65.31 86 ALA A C 1
ATOM 684 O O . ALA A 1 86 ? 14.104 -0.230 -37.612 1.00 65.31 86 ALA A O 1
ATOM 685 N N . ARG A 1 87 ? 12.238 0.073 -38.814 1.00 70.31 87 ARG A N 1
ATOM 686 C CA . ARG A 1 87 ? 11.808 1.301 -38.129 1.00 70.31 87 ARG A CA 1
ATOM 687 C C . ARG A 1 87 ? 10.820 1.022 -37.010 1.00 70.31 87 ARG A C 1
ATOM 689 O O . ARG A 1 87 ? 10.684 1.858 -36.113 1.00 70.31 87 ARG A O 1
ATOM 696 N N . GLU A 1 88 ? 10.158 -0.126 -37.052 1.00 77.38 88 GLU A N 1
ATOM 697 C CA . GLU A 1 88 ? 9.215 -0.529 -36.025 1.00 77.38 88 GLU A CA 1
ATOM 698 C C . GLU A 1 88 ? 9.951 -0.891 -34.732 1.00 77.38 88 GLU A C 1
ATOM 700 O O . GLU A 1 88 ? 10.853 -1.734 -34.693 1.00 77.38 88 GLU A O 1
ATOM 705 N N . LYS A 1 89 ? 9.569 -0.214 -33.650 1.00 82.19 89 LYS A N 1
ATOM 706 C CA . LYS A 1 89 ? 10.160 -0.380 -32.324 1.00 82.19 89 LYS A CA 1
ATOM 707 C C . LYS A 1 89 ? 9.118 -0.928 -31.368 1.00 82.19 89 LYS A C 1
ATOM 709 O O . LYS A 1 89 ? 7.980 -0.471 -31.366 1.00 82.19 89 LYS A O 1
ATOM 714 N N . THR A 1 90 ? 9.539 -1.838 -30.500 1.00 82.38 90 THR A N 1
ATOM 715 C CA . THR A 1 90 ? 8.699 -2.409 -29.448 1.00 82.38 90 THR A CA 1
ATOM 716 C C . THR A 1 90 ? 9.408 -2.392 -28.102 1.00 82.38 90 THR A C 1
ATOM 718 O O . THR A 1 90 ? 10.632 -2.266 -28.026 1.00 82.38 90 THR A O 1
ATOM 721 N N . TRP A 1 91 ? 8.631 -2.509 -27.031 1.00 86.88 91 TRP A N 1
ATOM 722 C CA . TRP A 1 91 ? 9.149 -2.693 -25.682 1.00 86.88 91 TRP A CA 1
ATOM 723 C C . TRP A 1 91 ? 9.233 -4.181 -25.368 1.00 86.88 91 TRP A C 1
ATOM 725 O O . TRP A 1 91 ? 8.227 -4.882 -25.435 1.00 86.88 91 TRP A O 1
ATOM 735 N N . LEU A 1 92 ? 10.418 -4.646 -24.978 1.00 83.19 92 LEU A N 1
ATOM 736 C CA . LEU A 1 92 ? 10.629 -6.013 -24.511 1.00 83.19 92 LEU A CA 1
ATOM 737 C C . LEU A 1 92 ? 11.201 -5.994 -23.090 1.00 83.19 92 LEU A C 1
ATOM 739 O O . LEU A 1 92 ? 12.157 -5.266 -22.817 1.00 83.19 92 LEU A O 1
ATOM 743 N N . 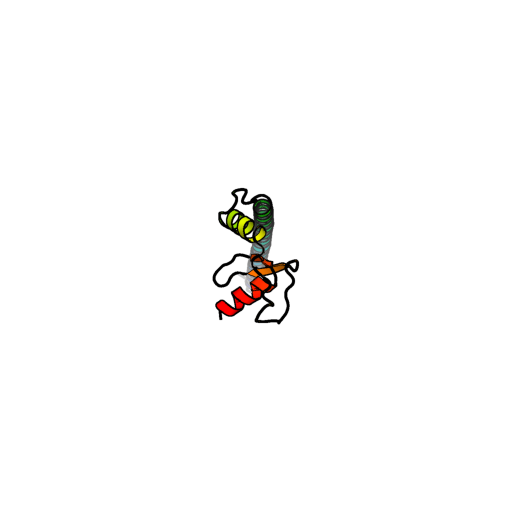MET A 1 93 ? 10.624 -6.809 -22.201 1.00 84.38 93 MET A N 1
ATOM 744 C CA . MET A 1 93 ? 11.294 -7.233 -20.968 1.00 84.38 93 MET A CA 1
ATOM 745 C C . MET A 1 93 ? 12.199 -8.413 -21.317 1.00 84.38 93 MET A C 1
ATOM 747 O O . MET A 1 93 ? 11.713 -9.418 -21.837 1.00 84.38 93 MET A O 1
ATOM 751 N N . PHE A 1 94 ? 13.501 -8.304 -21.055 1.00 75.94 94 PHE A N 1
ATOM 752 C CA . PHE A 1 94 ? 14.414 -9.408 -21.353 1.00 75.94 94 PHE A CA 1
ATOM 753 C C . PHE A 1 94 ? 14.154 -10.592 -20.410 1.00 75.94 94 PHE A C 1
ATOM 755 O O . PHE A 1 94 ? 14.117 -10.385 -19.190 1.00 75.94 94 PHE A O 1
ATOM 762 N N . PRO A 1 95 ? 14.017 -11.825 -20.940 1.00 74.25 95 PRO A N 1
ATOM 763 C CA . PRO A 1 95 ? 13.840 -13.018 -20.119 1.00 74.25 95 PRO A CA 1
ATOM 764 C C . PRO A 1 95 ? 14.914 -13.124 -19.028 1.00 74.25 95 PRO A C 1
ATOM 766 O O . PRO A 1 95 ? 16.103 -12.962 -19.298 1.00 74.25 95 PRO A O 1
ATOM 769 N N . GLY A 1 96 ? 14.495 -13.380 -17.785 1.00 75.25 96 GLY A N 1
ATOM 770 C CA . GLY A 1 96 ? 15.404 -13.514 -16.640 1.00 75.25 96 GLY A CA 1
ATOM 771 C C . GLY A 1 96 ? 15.930 -12.197 -16.053 1.00 75.25 96 GLY A C 1
ATOM 772 O O . GLY A 1 96 ? 16.805 -12.237 -15.190 1.00 75.25 96 GLY A O 1
ATOM 773 N N . THR A 1 97 ? 15.409 -11.042 -16.480 1.00 76.19 97 THR A N 1
ATOM 774 C CA . THR A 1 97 ? 15.774 -9.722 -15.935 1.00 76.19 97 THR A CA 1
ATOM 775 C C . THR A 1 97 ? 14.533 -8.879 -15.634 1.00 76.19 97 THR A C 1
ATOM 777 O O . THR A 1 97 ? 13.452 -9.146 -16.152 1.00 76.19 97 THR A O 1
ATOM 780 N N . ASP A 1 98 ? 14.687 -7.825 -14.835 1.00 79.06 98 ASP A N 1
ATOM 781 C CA . ASP A 1 98 ? 13.676 -6.789 -14.588 1.00 79.06 98 ASP A CA 1
ATOM 782 C C . ASP A 1 98 ? 13.836 -5.565 -15.516 1.00 79.06 98 ASP A C 1
ATOM 784 O O . ASP A 1 98 ? 13.294 -4.487 -15.255 1.00 79.06 98 ASP A O 1
ATOM 788 N N . VAL A 1 99 ? 14.572 -5.719 -16.622 1.00 77.44 99 VAL A N 1
ATOM 789 C CA . VAL A 1 99 ? 14.928 -4.622 -17.526 1.00 77.44 99 VAL A CA 1
ATOM 790 C C . VAL A 1 99 ? 14.020 -4.604 -18.751 1.00 77.44 99 VAL A C 1
ATOM 792 O O . VAL A 1 99 ? 13.956 -5.562 -19.524 1.00 77.44 99 VAL A O 1
ATOM 795 N N . PHE A 1 100 ? 13.376 -3.457 -18.965 1.00 80.12 100 PHE A N 1
ATOM 796 C CA . PHE A 1 100 ? 12.663 -3.135 -20.196 1.00 80.12 100 PHE A CA 1
ATOM 797 C C . PHE A 1 100 ? 13.535 -2.284 -21.114 1.00 80.12 100 PHE A C 1
ATOM 799 O O . PHE A 1 100 ? 14.087 -1.269 -20.682 1.00 80.12 100 PHE A O 1
ATOM 806 N N . ALA A 1 101 ? 13.594 -2.641 -22.394 1.00 81.06 101 ALA A N 1
ATOM 807 C CA . ALA A 1 101 ? 14.242 -1.822 -23.409 1.00 81.06 101 ALA A CA 1
ATOM 808 C C . ALA A 1 101 ? 13.368 -1.671 -24.651 1.00 81.06 101 ALA A C 1
ATOM 810 O O . ALA A 1 101 ? 12.592 -2.559 -25.008 1.00 81.06 101 ALA A O 1
ATOM 811 N N . THR A 1 102 ? 13.528 -0.532 -25.322 1.00 83.00 102 THR A N 1
ATOM 812 C CA . THR A 1 102 ? 13.008 -0.339 -26.671 1.00 83.00 102 THR A CA 1
ATOM 813 C C . THR A 1 102 ? 13.980 -0.967 -27.659 1.00 83.00 102 THR A C 1
ATOM 815 O O . THR A 1 102 ? 15.119 -0.517 -27.771 1.00 83.00 102 THR A O 1
ATOM 818 N N . ILE A 1 103 ? 13.530 -1.986 -28.380 1.00 79.69 103 ILE A N 1
ATOM 819 C CA . ILE A 1 103 ? 14.319 -2.699 -29.389 1.00 79.69 103 ILE A CA 1
ATOM 820 C C . ILE A 1 103 ? 13.548 -2.752 -30.714 1.00 79.69 103 ILE A C 1
ATOM 822 O O . ILE A 1 103 ? 12.333 -2.523 -30.718 1.00 79.69 103 ILE A O 1
ATOM 826 N N . PRO A 1 104 ? 14.209 -3.038 -31.848 1.00 83.56 104 PRO A N 1
ATOM 827 C CA . PRO A 1 104 ? 13.503 -3.318 -33.093 1.00 83.56 104 PRO A CA 1
ATOM 828 C C . PRO A 1 104 ? 12.495 -4.457 -32.902 1.00 83.56 104 PRO A C 1
ATOM 830 O O . PRO A 1 104 ? 12.820 -5.468 -32.276 1.00 83.56 104 PRO A O 1
ATOM 833 N N .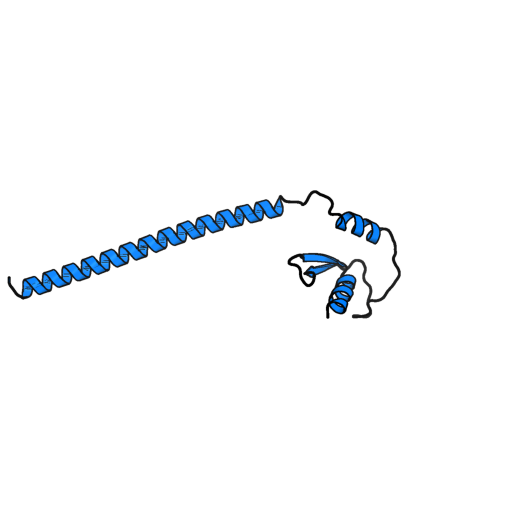 PHE A 1 105 ? 11.284 -4.303 -33.440 1.00 81.50 105 PHE A N 1
ATOM 834 C CA . PHE A 1 105 ? 10.190 -5.267 -33.271 1.00 81.50 105 PHE A CA 1
ATOM 835 C C . PHE A 1 105 ? 10.610 -6.689 -33.660 1.00 81.50 105 PHE A C 1
ATOM 837 O O . PHE A 1 105 ? 10.498 -7.624 -32.869 1.00 81.50 105 PHE A O 1
ATOM 844 N N . HIS A 1 106 ? 11.239 -6.826 -34.823 1.00 79.12 106 HIS A N 1
ATOM 845 C CA . HIS A 1 106 ? 11.707 -8.112 -35.330 1.00 79.12 106 HIS A CA 1
ATOM 846 C C . HIS A 1 106 ? 12.873 -8.715 -34.524 1.00 79.12 106 HIS A C 1
ATOM 848 O O . HIS A 1 106 ? 13.058 -9.928 -34.536 1.00 79.12 106 HIS A O 1
ATOM 854 N N . ALA A 1 107 ? 13.625 -7.911 -33.759 1.00 76.81 107 ALA A N 1
ATOM 855 C CA . ALA A 1 107 ? 14.618 -8.438 -32.820 1.00 76.81 107 ALA A CA 1
ATOM 856 C C . ALA A 1 107 ? 13.955 -9.074 -31.586 1.00 76.81 107 ALA A C 1
ATOM 858 O O . ALA A 1 107 ? 14.494 -10.029 -31.027 1.00 76.81 107 ALA A O 1
ATOM 859 N N . ALA A 1 108 ? 12.778 -8.582 -31.178 1.00 81.69 108 ALA A N 1
ATOM 860 C CA . ALA A 1 108 ? 12.036 -9.140 -30.052 1.00 81.69 108 ALA A CA 1
ATOM 861 C C . ALA A 1 108 ? 11.578 -10.575 -30.328 1.00 81.69 108 ALA A C 1
ATOM 863 O O . ALA A 1 108 ? 11.719 -11.430 -29.459 1.00 81.69 108 ALA A O 1
ATOM 864 N N . HIS A 1 109 ? 11.107 -10.850 -31.546 1.00 78.62 109 HIS A N 1
ATOM 865 C CA . HIS A 1 109 ? 10.735 -12.200 -31.971 1.00 78.62 109 HIS A CA 1
ATOM 866 C C . HIS A 1 109 ? 11.899 -13.183 -31.823 1.00 78.62 109 HIS A C 1
ATOM 868 O O . HIS A 1 109 ? 11.758 -14.197 -31.149 1.00 78.62 109 HIS A O 1
ATOM 874 N N . THR A 1 110 ? 13.085 -12.834 -32.327 1.00 72.44 110 THR A N 1
ATOM 875 C CA . THR A 1 110 ? 14.277 -13.688 -32.214 1.00 72.44 110 THR A CA 1
ATOM 876 C C . THR A 1 110 ? 14.701 -13.934 -30.762 1.00 72.44 110 THR A C 1
ATOM 878 O O . THR A 1 110 ? 15.165 -15.024 -30.429 1.00 72.44 110 THR A O 1
ATOM 881 N N . ILE A 1 111 ? 14.584 -12.929 -29.886 1.00 75.88 111 ILE A N 1
ATOM 882 C CA . ILE A 1 111 ? 14.938 -13.061 -28.462 1.00 75.88 111 ILE A CA 1
ATOM 883 C C . ILE A 1 111 ? 13.938 -13.966 -27.737 1.00 75.88 111 ILE A C 1
ATOM 885 O O . ILE A 1 111 ? 14.345 -14.795 -26.925 1.00 75.88 111 ILE A O 1
ATOM 889 N N . LEU A 1 112 ? 12.647 -13.817 -28.036 1.00 76.94 112 LEU A N 1
ATOM 890 C CA . LEU A 1 112 ? 11.586 -14.623 -27.439 1.00 76.94 112 LEU A CA 1
ATOM 891 C C . LEU A 1 112 ? 11.607 -16.072 -27.946 1.00 76.94 112 LEU A C 1
ATOM 893 O O . LEU A 1 112 ? 11.440 -16.977 -27.138 1.00 76.94 112 LEU A O 1
ATOM 897 N N . GLU A 1 113 ? 11.888 -16.310 -29.231 1.00 69.56 113 GLU A N 1
ATOM 898 C CA . GLU A 1 113 ? 12.024 -17.666 -29.790 1.00 69.56 113 GLU A CA 1
ATOM 899 C C . GLU A 1 113 ? 13.243 -18.421 -29.252 1.00 69.56 113 GLU A C 1
ATOM 901 O O . GLU A 1 113 ? 13.177 -19.620 -29.014 1.00 69.56 113 GLU A O 1
ATOM 906 N N . LYS A 1 114 ? 14.381 -17.747 -29.047 1.00 65.69 114 LYS A N 1
ATOM 907 C CA . LYS A 1 114 ? 15.575 -18.401 -28.477 1.00 65.69 114 LYS A CA 1
ATOM 908 C C . LYS A 1 114 ? 15.456 -18.679 -26.978 1.00 65.69 114 LYS A C 1
ATOM 910 O O . LYS A 1 114 ? 16.260 -19.439 -26.446 1.00 65.69 114 LYS A O 1
ATOM 915 N N . GLY A 1 115 ? 14.527 -18.008 -26.300 1.00 54.38 115 GLY A N 1
ATOM 916 C CA . GLY A 1 115 ? 14.272 -18.157 -24.869 1.00 54.38 115 GLY A CA 1
ATOM 917 C C . GLY A 1 115 ? 13.213 -19.206 -24.515 1.00 54.38 115 GLY A C 1
ATOM 918 O O . GLY A 1 115 ? 12.976 -19.398 -23.322 1.00 54.38 115 GLY A O 1
ATOM 919 N N . SER A 1 116 ? 12.575 -19.839 -25.510 1.00 47.44 116 SER A N 1
ATOM 920 C CA . SER A 1 116 ? 11.597 -20.928 -25.342 1.00 47.44 116 SER A CA 1
ATOM 921 C C . SER A 1 116 ? 12.215 -22.312 -25.474 1.00 47.44 116 SER A C 1
ATOM 923 O O . SER A 1 116 ? 13.064 -22.475 -26.379 1.00 47.44 116 SER A O 1
#

Radius of gyration: 32.06 Å; chains: 1; bounding box: 58×34×94 Å

Secondary structure (DSSP, 8-state):
--HHHHHHHHHHHHHHHHHHHHHHHHHHHHHHHHHHHHHHHHHHHHHHHHHH----S--HHHHHHHHHHTS-------TTTS---SS-EEEEEPTTSS-EEEEEHHHHHHHHHHT-